Protein AF-A0A503E1K2-F1 (afdb_monomer)

Radius of gyration: 36.68 Å; Cα contacts (8 Å, |Δi|>4): 8; chains: 1; bounding box: 116×18×62 Å

Solvent-accessible surface area (backbone atoms only — not comparable to full-atom values): 6038 Å² total; per-residue (Å²): 140,74,93,73,50,69,67,56,59,54,52,52,52,51,49,51,43,65,75,61,32,70,70,52,53,54,52,54,50,50,57,50,47,56,57,52,48,52,53,54,48,52,55,48,42,70,71,61,77,58,86,81,74,79,73,76,61,70,84,78,70,74,82,74,83,78,75,92,72,86,77,96,82,82,81,95,74,92,77,80,85,79,84,80,89,88,82,136

Sequence (88 aa):
MGSLSAWHWLIVFAVIILLFGRGRISALLADIGKGIGGFRREVRELSSGQDAPRRVSAAMASPAPVHPGGNPAASNDGASADGPLSAP

Structure (mmCIF, N/CA/C/O backbone):
data_AF-A0A503E1K2-F1
#
_entry.id   AF-A0A503E1K2-F1
#
loop_
_atom_site.group_PDB
_atom_site.id
_atom_site.type_symbol
_atom_site.label_atom_id
_atom_site.label_alt_id
_atom_site.label_comp_id
_atom_site.label_asym_id
_atom_site.label_entity_id
_atom_site.label_seq_id
_atom_site.pdbx_PDB_ins_code
_atom_site.Cartn_x
_atom_site.Cartn_y
_atom_site.Cartn_z
_atom_site.occupancy
_atom_site.B_iso_or_equiv
_atom_site.auth_seq_id
_atom_site.auth_comp_id
_atom_site.auth_asym_id
_atom_site.auth_atom_id
_atom_site.pdbx_PDB_model_num
ATOM 1 N N . MET A 1 1 ? 30.075 -5.261 -1.112 1.00 54.75 1 MET A N 1
ATOM 2 C CA . MET A 1 1 ? 28.723 -5.836 -0.933 1.00 54.75 1 MET A CA 1
ATOM 3 C C . MET A 1 1 ? 27.708 -4.709 -0.720 1.00 54.75 1 MET A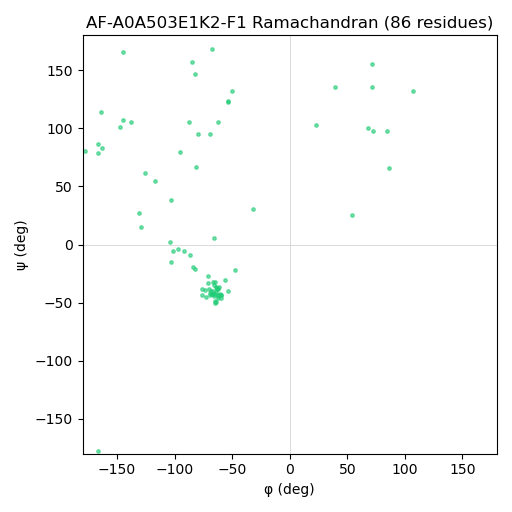 C 1
ATOM 5 O O . MET A 1 1 ? 27.151 -4.569 0.355 1.00 54.75 1 MET A O 1
ATOM 9 N N . GLY A 1 2 ? 27.539 -3.835 -1.719 1.00 56.59 2 GLY A N 1
ATOM 10 C CA . GLY A 1 2 ? 26.719 -2.612 -1.640 1.00 56.59 2 GLY A CA 1
ATOM 11 C C . GLY A 1 2 ? 25.370 -2.769 -2.338 1.00 56.59 2 GLY A C 1
ATOM 12 O O . GLY A 1 2 ? 24.915 -1.858 -3.022 1.00 56.59 2 GLY A O 1
ATOM 13 N N . SER A 1 3 ? 24.765 -3.951 -2.212 1.00 54.12 3 SER A N 1
ATOM 14 C CA . SER A 1 3 ? 23.544 -4.386 -2.905 1.00 54.12 3 SER A CA 1
ATOM 15 C C . SER A 1 3 ? 22.276 -3.611 -2.523 1.00 54.12 3 SER A C 1
ATOM 17 O O . SER A 1 3 ? 21.199 -3.951 -2.994 1.00 54.12 3 SER A O 1
ATOM 19 N N . LEU A 1 4 ? 22.377 -2.561 -1.705 1.00 61.56 4 LEU A N 1
ATOM 20 C CA . LEU A 1 4 ? 21.238 -1.805 -1.182 1.00 61.56 4 LEU A CA 1
ATOM 21 C C . LEU A 1 4 ? 21.418 -0.290 -1.361 1.00 61.56 4 LEU A C 1
ATOM 23 O O . LEU A 1 4 ? 20.890 0.495 -0.579 1.00 61.56 4 LEU A O 1
ATOM 27 N N . SER A 1 5 ? 22.185 0.138 -2.372 1.00 74.00 5 SER A N 1
ATOM 28 C CA . SER A 1 5 ? 22.225 1.545 -2.781 1.00 74.00 5 SER A CA 1
ATOM 29 C C . SER A 1 5 ? 20.789 1.991 -3.043 1.00 74.00 5 SER A C 1
ATOM 31 O O . SER A 1 5 ? 20.099 1.358 -3.840 1.00 74.00 5 SER A O 1
ATOM 33 N N . ALA A 1 6 ? 20.314 3.028 -2.354 1.00 81.25 6 ALA A N 1
ATOM 34 C CA . ALA A 1 6 ? 18.929 3.514 -2.414 1.00 81.25 6 ALA A CA 1
ATOM 35 C C . ALA A 1 6 ? 18.392 3.682 -3.854 1.00 81.25 6 ALA A C 1
ATOM 37 O O . ALA A 1 6 ? 17.190 3.599 -4.102 1.00 81.25 6 ALA A O 1
ATOM 38 N N . TRP A 1 7 ? 19.304 3.827 -4.816 1.00 90.75 7 TRP A N 1
ATOM 39 C CA . TRP A 1 7 ? 19.053 3.788 -6.249 1.00 90.75 7 TRP A CA 1
ATOM 40 C C . TRP A 1 7 ? 18.310 2.535 -6.749 1.00 90.75 7 TRP A C 1
ATOM 42 O O . TRP A 1 7 ? 17.426 2.640 -7.594 1.00 90.75 7 TRP A O 1
ATOM 52 N N . HIS A 1 8 ? 18.621 1.349 -6.219 1.00 88.06 8 HIS A N 1
ATOM 53 C CA . HIS A 1 8 ? 17.964 0.101 -6.618 1.00 88.06 8 HIS A CA 1
ATOM 54 C C . HIS A 1 8 ? 16.482 0.101 -6.235 1.00 88.06 8 HIS A C 1
ATOM 56 O O 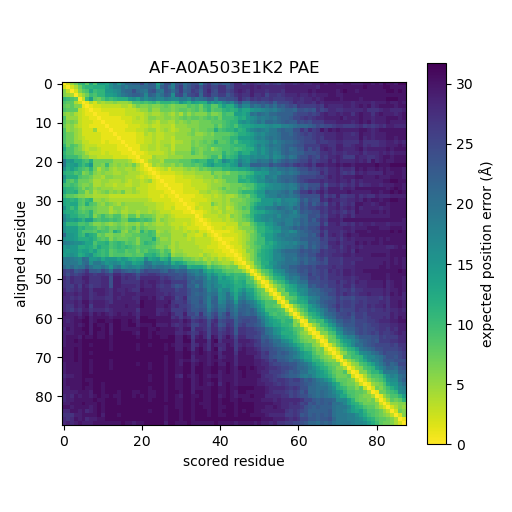. HIS A 1 8 ? 15.631 -0.229 -7.057 1.00 88.06 8 HIS A O 1
ATOM 62 N N . TRP A 1 9 ? 16.164 0.547 -5.017 1.00 90.62 9 TRP A N 1
ATOM 63 C CA . TRP A 1 9 ? 14.781 0.655 -4.555 1.00 90.62 9 TRP A CA 1
ATOM 64 C C . TRP A 1 9 ? 13.962 1.629 -5.408 1.00 90.62 9 TRP A C 1
ATOM 66 O O . TRP A 1 9 ? 12.812 1.326 -5.717 1.00 90.62 9 TRP A O 1
ATOM 76 N N . LEU A 1 10 ? 14.556 2.735 -5.873 1.00 90.69 10 LEU A N 1
ATOM 77 C CA . LEU A 1 10 ? 13.902 3.665 -6.803 1.00 90.69 10 LEU A CA 1
ATOM 78 C C . LEU A 1 10 ? 13.501 2.969 -8.119 1.00 90.69 10 LEU A C 1
ATOM 80 O O . LEU A 1 10 ? 12.371 3.114 -8.585 1.00 90.69 10 LEU A O 1
ATOM 84 N N . ILE A 1 11 ? 14.416 2.181 -8.693 1.00 92.50 11 ILE A N 1
ATOM 85 C CA . ILE A 1 11 ? 14.197 1.463 -9.957 1.00 92.50 11 ILE A CA 1
ATOM 86 C C . ILE A 1 11 ? 13.144 0.362 -9.783 1.00 92.50 11 ILE A C 1
ATOM 88 O O . ILE A 1 11 ? 12.252 0.229 -10.616 1.00 92.50 11 ILE A O 1
ATOM 92 N N . VAL A 1 12 ? 13.198 -0.398 -8.688 1.00 91.50 12 VAL A N 1
ATOM 93 C CA . VAL A 1 12 ? 12.216 -1.456 -8.399 1.00 91.50 12 VAL A CA 1
ATOM 94 C C . VAL A 1 12 ? 10.813 -0.869 -8.235 1.00 91.50 12 VAL A C 1
ATOM 96 O O . VAL A 1 12 ? 9.865 -1.380 -8.832 1.00 91.50 12 VAL A O 1
ATOM 99 N N . PHE A 1 13 ? 10.671 0.241 -7.504 1.00 91.81 13 PHE A N 1
ATOM 100 C CA . PHE A 1 13 ? 9.386 0.936 -7.381 1.00 91.81 13 PHE A CA 1
ATOM 101 C C . PHE A 1 13 ? 8.865 1.418 -8.736 1.00 91.81 13 PHE A C 1
ATOM 103 O O . PHE A 1 13 ? 7.685 1.231 -9.032 1.00 91.81 13 PHE A O 1
ATOM 110 N N . ALA A 1 14 ? 9.733 1.979 -9.580 1.00 92.12 14 ALA A N 1
ATOM 111 C CA . ALA A 1 14 ? 9.351 2.412 -10.920 1.00 92.12 14 ALA A CA 1
ATOM 112 C C . ALA A 1 14 ? 8.817 1.246 -11.772 1.00 92.12 14 ALA A C 1
ATOM 114 O O . ALA A 1 14 ? 7.776 1.383 -12.416 1.00 92.12 14 ALA A O 1
ATOM 115 N N . VAL A 1 15 ? 9.472 0.081 -11.727 1.00 93.62 15 VAL A N 1
ATOM 116 C CA . VAL A 1 15 ? 9.041 -1.117 -12.466 1.00 93.62 15 VAL A CA 1
ATOM 117 C C . VAL A 1 15 ? 7.707 -1.654 -11.944 1.00 93.62 15 VAL A C 1
ATOM 119 O O . VAL A 1 15 ? 6.830 -1.974 -12.743 1.00 93.62 15 VAL A O 1
ATOM 122 N N . ILE A 1 16 ? 7.506 -1.708 -10.624 1.00 91.69 16 ILE A N 1
ATOM 123 C CA . ILE A 1 16 ? 6.234 -2.147 -10.026 1.00 91.69 16 ILE A CA 1
ATOM 124 C C . ILE A 1 16 ? 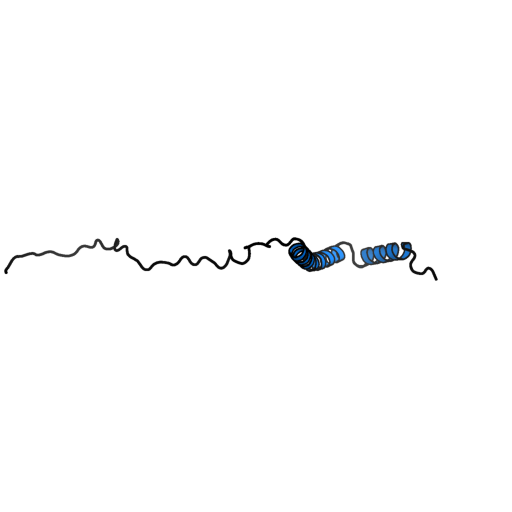5.096 -1.206 -10.444 1.00 91.69 16 ILE A C 1
ATOM 126 O O . ILE A 1 16 ? 4.029 -1.666 -10.847 1.00 91.69 16 ILE A O 1
ATOM 130 N N . ILE A 1 17 ? 5.325 0.109 -10.416 1.00 90.69 17 ILE A N 1
ATOM 131 C CA . ILE A 1 17 ? 4.327 1.100 -10.842 1.00 90.69 17 ILE A CA 1
ATOM 132 C C . ILE A 1 17 ? 3.997 0.968 -12.327 1.00 90.69 17 ILE A C 1
ATOM 134 O O . ILE A 1 17 ? 2.834 1.118 -12.705 1.00 90.69 17 ILE A O 1
ATOM 138 N N . LEU A 1 18 ? 4.987 0.650 -13.159 1.00 91.62 18 LEU A N 1
ATOM 139 C CA . LEU A 1 18 ? 4.791 0.466 -14.591 1.00 91.62 18 LEU A CA 1
ATOM 140 C C . LEU A 1 18 ? 4.062 -0.847 -14.920 1.00 91.62 18 LEU A C 1
ATOM 142 O O . LEU A 1 18 ? 3.189 -0.846 -15.783 1.00 91.62 18 LEU A O 1
ATOM 146 N N . LEU A 1 19 ? 4.368 -1.940 -14.213 1.00 91.75 19 LEU A N 1
ATOM 147 C CA . LEU A 1 19 ? 3.787 -3.265 -14.459 1.00 91.75 19 LEU A CA 1
ATOM 148 C C . LEU A 1 19 ? 2.354 -3.392 -13.927 1.00 91.75 19 LEU A C 1
ATOM 150 O O . LEU A 1 19 ? 1.481 -3.923 -14.607 1.00 91.75 19 LEU A O 1
ATOM 154 N N . PHE A 1 20 ? 2.100 -2.892 -12.716 1.00 88.00 20 PHE A N 1
ATOM 155 C CA . PHE A 1 20 ? 0.764 -2.910 -12.114 1.00 88.00 20 PHE A CA 1
ATOM 156 C C . PHE A 1 20 ? -0.100 -1.725 -12.569 1.00 88.00 20 PHE A C 1
ATOM 158 O O . PHE A 1 20 ? -1.329 -1.770 -12.467 1.00 88.00 20 PHE A O 1
ATOM 165 N N . GLY A 1 21 ? 0.531 -0.664 -13.080 1.00 83.88 21 GLY A N 1
ATOM 166 C CA . GLY A 1 21 ? -0.118 0.590 -13.434 1.00 83.88 21 GLY A CA 1
ATOM 167 C C . GLY A 1 21 ? -0.560 1.397 -12.206 1.00 83.88 21 GLY A C 1
ATOM 168 O O . GLY A 1 21 ? -0.859 0.869 -11.132 1.00 83.88 21 GLY A O 1
ATOM 169 N N . ARG A 1 22 ? -0.687 2.720 -12.374 1.00 80.88 22 ARG A N 1
ATOM 170 C CA . ARG A 1 22 ? -1.111 3.639 -11.295 1.00 80.88 22 ARG A CA 1
ATOM 171 C C . ARG A 1 22 ? -2.464 3.291 -10.657 1.00 80.88 22 ARG A C 1
ATOM 173 O O . ARG A 1 22 ? -2.659 3.535 -9.474 1.00 80.88 22 ARG A O 1
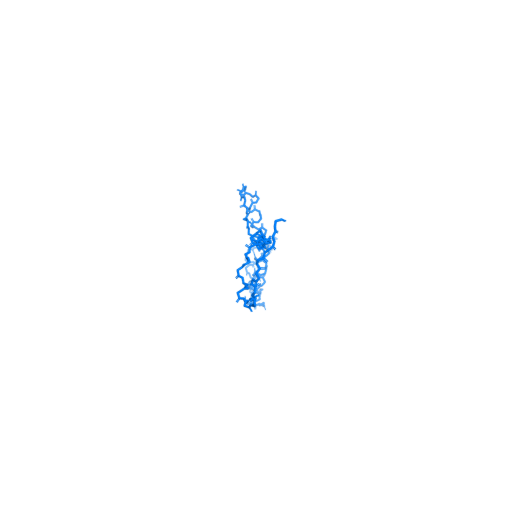ATOM 180 N N . GLY A 1 23 ? -3.388 2.699 -11.417 1.00 83.56 23 GLY A N 1
ATOM 181 C CA . GLY A 1 23 ? -4.747 2.416 -10.941 1.00 83.56 23 GLY A CA 1
ATOM 182 C C . GLY A 1 23 ? -4.823 1.309 -9.883 1.00 83.56 23 GLY A C 1
ATOM 183 O O . GLY A 1 23 ? -5.590 1.425 -8.930 1.00 83.56 23 GLY A O 1
ATOM 184 N N . ARG A 1 24 ? -4.013 0.249 -10.011 1.00 85.44 24 ARG A N 1
ATOM 185 C CA . ARG A 1 24 ? -4.039 -0.892 -9.079 1.00 85.44 24 ARG A CA 1
ATOM 186 C C . ARG A 1 24 ? -3.366 -0.568 -7.754 1.00 85.44 24 ARG A C 1
ATOM 188 O O . ARG A 1 24 ? -3.871 -0.946 -6.703 1.00 85.44 24 ARG A O 1
ATOM 195 N N . ILE A 1 25 ? -2.270 0.181 -7.804 1.00 88.88 25 ILE A N 1
ATOM 196 C CA . ILE A 1 25 ? -1.515 0.578 -6.614 1.00 88.88 25 ILE A CA 1
ATOM 197 C C . ILE A 1 25 ? -2.343 1.542 -5.764 1.00 88.88 25 ILE A C 1
ATOM 199 O O . ILE A 1 25 ? -2.431 1.340 -4.562 1.00 88.88 25 ILE A O 1
ATOM 203 N N . SER A 1 26 ? -3.031 2.523 -6.360 1.00 87.19 26 SER A N 1
ATOM 204 C CA . SER A 1 26 ? -3.913 3.420 -5.600 1.00 87.19 26 SER A CA 1
ATOM 205 C C . SER A 1 26 ? -5.084 2.697 -4.932 1.00 87.19 26 SER A C 1
ATOM 207 O O . SER A 1 26 ? -5.423 3.041 -3.805 1.00 87.19 26 SER A O 1
ATOM 209 N N . ALA A 1 27 ? -5.676 1.689 -5.582 1.00 89.56 27 ALA A N 1
ATOM 210 C CA . ALA A 1 27 ? -6.735 0.881 -4.974 1.00 89.56 27 ALA A CA 1
ATOM 211 C C . ALA A 1 27 ? -6.211 0.070 -3.773 1.00 89.56 27 ALA A C 1
ATOM 213 O O . ALA A 1 27 ? -6.764 0.162 -2.682 1.00 89.56 27 ALA A O 1
ATOM 214 N N . LEU A 1 28 ? -5.080 -0.625 -3.937 1.00 89.81 28 LEU A N 1
ATOM 215 C CA . LEU A 1 28 ? -4.448 -1.403 -2.864 1.00 89.81 28 LEU A CA 1
ATOM 216 C C . LEU A 1 28 ? -3.972 -0.517 -1.703 1.00 89.81 28 LEU A C 1
ATOM 218 O O . LEU A 1 28 ? -4.171 -0.857 -0.541 1.00 89.81 28 LEU A O 1
ATOM 222 N N . LEU A 1 29 ? -3.386 0.646 -1.993 1.00 87.31 29 LEU A N 1
ATOM 223 C CA . LEU A 1 29 ? -2.997 1.619 -0.970 1.00 87.31 29 LEU A CA 1
ATOM 224 C C . LEU A 1 29 ? -4.213 2.228 -0.266 1.00 87.31 29 LEU A C 1
ATOM 226 O O . LEU A 1 29 ? -4.114 2.539 0.917 1.00 87.31 29 LEU A O 1
ATOM 230 N N . ALA A 1 30 ? -5.350 2.395 -0.948 1.00 88.38 30 ALA A N 1
ATOM 231 C CA . ALA A 1 30 ? -6.584 2.854 -0.317 1.00 88.38 30 ALA A CA 1
ATOM 232 C C . ALA A 1 30 ? -7.151 1.803 0.652 1.00 88.38 30 ALA A C 1
ATOM 234 O O . ALA A 1 30 ? -7.582 2.167 1.748 1.00 88.38 30 ALA A O 1
ATOM 235 N N . ASP A 1 31 ? -7.103 0.518 0.296 1.00 91.31 31 ASP A N 1
ATOM 236 C CA . ASP A 1 31 ? -7.532 -0.577 1.176 1.00 91.31 31 ASP A CA 1
ATOM 237 C C . ASP A 1 31 ? -6.584 -0.753 2.375 1.00 91.31 31 ASP A C 1
ATOM 239 O O . ASP A 1 31 ? -7.033 -0.851 3.520 1.00 91.31 31 ASP A O 1
ATOM 243 N N . I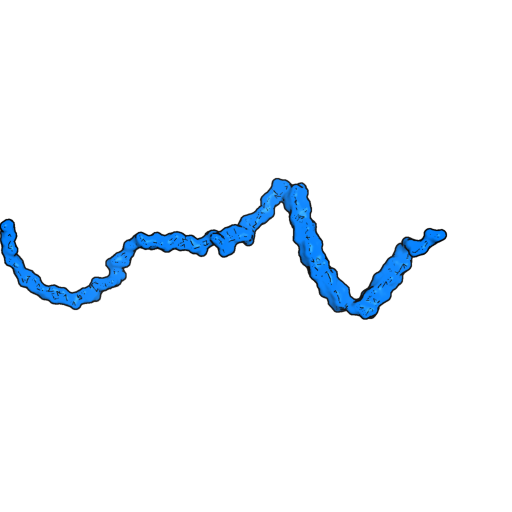LE A 1 32 ? -5.269 -0.662 2.153 1.00 91.19 32 ILE A N 1
ATOM 244 C CA . ILE A 1 32 ? -4.255 -0.684 3.222 1.00 91.19 32 ILE A CA 1
ATOM 245 C C . ILE A 1 32 ? -4.354 0.570 4.109 1.00 91.19 32 ILE A C 1
ATOM 247 O O . ILE A 1 32 ? -4.253 0.485 5.334 1.00 91.19 32 ILE A O 1
ATOM 251 N N . GLY A 1 33 ? -4.592 1.741 3.512 1.00 89.81 33 GLY A N 1
ATOM 252 C CA . GLY A 1 33 ? -4.716 3.021 4.209 1.00 89.81 33 GLY A CA 1
ATOM 253 C C . GLY A 1 33 ? -5.938 3.084 5.121 1.00 89.81 33 GLY A C 1
ATOM 254 O O . GLY A 1 33 ? -5.857 3.643 6.214 1.00 89.81 33 GLY A O 1
ATOM 255 N N . LYS A 1 34 ? -7.050 2.453 4.725 1.00 87.25 34 LYS A N 1
ATOM 256 C CA . LYS A 1 34 ? -8.219 2.271 5.597 1.00 87.25 34 LYS A CA 1
ATOM 257 C C . LYS A 1 34 ? -7.897 1.372 6.797 1.00 87.25 34 LYS A C 1
ATOM 259 O O . LYS A 1 34 ? -8.260 1.732 7.914 1.00 87.25 34 LYS A O 1
ATOM 264 N N . GLY A 1 35 ? -7.171 0.268 6.590 1.00 88.88 35 GLY A N 1
ATOM 265 C CA . GLY A 1 35 ? -6.763 -0.649 7.665 1.00 88.88 35 GLY A CA 1
ATOM 266 C C . GLY A 1 35 ? -5.800 -0.016 8.680 1.00 88.88 35 GLY A C 1
ATOM 267 O O . GLY A 1 35 ? -6.060 -0.021 9.881 1.00 88.88 35 GLY A O 1
ATOM 268 N N . ILE A 1 36 ? -4.719 0.611 8.204 1.00 87.81 36 ILE A N 1
ATOM 269 C CA . ILE A 1 36 ? -3.732 1.296 9.062 1.00 87.81 36 ILE A CA 1
ATOM 270 C C . ILE A 1 36 ? -4.294 2.585 9.686 1.00 87.81 36 ILE A C 1
ATOM 272 O O . ILE A 1 36 ? -3.875 2.981 10.775 1.00 87.81 36 ILE A O 1
ATOM 276 N N . GLY A 1 37 ? -5.262 3.240 9.039 1.00 87.25 37 GLY A N 1
ATOM 277 C CA . GLY A 1 37 ? -5.936 4.426 9.567 1.00 87.25 37 GLY A CA 1
ATOM 278 C C . GLY A 1 37 ? -6.695 4.167 10.872 1.00 87.25 37 GLY A C 1
ATOM 279 O O . GLY A 1 37 ? -6.644 5.014 11.763 1.00 87.25 37 GLY A O 1
ATOM 280 N N . GLY A 1 38 ? -7.340 3.002 11.009 1.00 86.44 38 GLY A N 1
ATOM 281 C CA . GLY A 1 38 ? -7.994 2.567 12.252 1.00 86.44 38 GLY A CA 1
ATOM 282 C C . GLY A 1 38 ? -6.989 2.369 13.385 1.00 86.44 38 GLY A C 1
ATOM 283 O O . GLY A 1 38 ? -7.117 2.991 14.436 1.00 86.44 38 GLY A O 1
ATOM 284 N N . PHE A 1 39 ? -5.905 1.640 13.109 1.00 85.88 39 PHE A N 1
ATOM 285 C CA . PHE A 1 39 ? -4.823 1.417 14.070 1.00 85.88 39 PHE A CA 1
ATOM 286 C C . PHE A 1 39 ? -4.167 2.725 14.532 1.00 85.88 39 PHE A C 1
ATOM 288 O O . PHE A 1 39 ? -3.954 2.946 15.719 1.00 85.88 39 PHE A O 1
ATOM 295 N N . ARG A 1 40 ? -3.895 3.661 13.614 1.00 83.06 40 ARG A N 1
ATOM 296 C CA . ARG A 1 40 ? -3.321 4.967 13.976 1.00 83.06 40 ARG A CA 1
ATOM 297 C C . ARG A 1 40 ? -4.272 5.800 14.834 1.00 83.06 40 ARG A C 1
ATOM 299 O O . ARG A 1 40 ? -3.815 6.602 15.645 1.00 83.06 40 ARG A O 1
ATOM 306 N N . ARG A 1 41 ? -5.579 5.648 14.629 1.00 83.31 41 ARG A N 1
ATOM 307 C CA . ARG A 1 41 ? -6.618 6.359 15.375 1.00 83.31 41 ARG A CA 1
ATOM 308 C C . ARG A 1 41 ? -6.729 5.812 16.794 1.00 83.31 41 ARG A C 1
ATOM 310 O O . ARG A 1 41 ? -6.659 6.612 17.715 1.00 83.31 41 ARG A O 1
ATOM 317 N N . GLU A 1 42 ? -6.735 4.491 16.949 1.00 80.25 42 GLU A N 1
ATOM 318 C CA . GLU A 1 42 ? -6.685 3.809 18.248 1.00 80.25 42 GLU A CA 1
ATOM 319 C C . GLU A 1 42 ? -5.384 4.108 19.009 1.00 80.25 42 GLU A C 1
ATOM 321 O O . GLU A 1 42 ? -5.422 4.482 20.175 1.00 80.25 42 GLU A O 1
ATOM 326 N N . VAL A 1 43 ? -4.217 4.048 18.355 1.00 84.81 43 VAL A N 1
ATOM 327 C CA . VAL A 1 43 ? -2.925 4.379 18.992 1.00 84.81 43 VAL A CA 1
ATOM 328 C C . VAL A 1 43 ? -2.877 5.843 19.435 1.00 84.81 43 VAL A C 1
ATOM 330 O O . VAL A 1 43 ? -2.347 6.160 20.502 1.00 84.81 43 VAL A O 1
ATOM 333 N N . ARG A 1 44 ? -3.442 6.754 18.635 1.00 82.56 44 ARG A N 1
ATOM 334 C CA . ARG A 1 44 ? -3.534 8.175 18.988 1.00 82.56 44 ARG A CA 1
ATOM 335 C C . ARG A 1 44 ? -4.537 8.418 20.113 1.00 82.56 44 ARG A C 1
ATOM 337 O O . ARG A 1 44 ? -4.302 9.309 20.918 1.00 82.56 44 ARG A O 1
ATOM 344 N N . GLU A 1 45 ? -5.607 7.644 20.185 1.00 74.38 45 GLU A N 1
ATOM 345 C CA . GLU A 1 45 ? -6.612 7.681 21.249 1.00 74.38 45 GLU A CA 1
ATOM 346 C C . GLU A 1 45 ? -6.047 7.166 22.581 1.00 74.38 45 GLU A C 1
ATOM 348 O O . GLU A 1 45 ? -6.164 7.844 23.599 1.00 74.38 45 GLU A O 1
ATOM 353 N N . LEU A 1 46 ? -5.295 6.061 22.542 1.00 68.88 46 LEU A N 1
ATOM 354 C CA . LEU A 1 46 ? -4.536 5.522 23.675 1.00 68.88 46 LEU A CA 1
ATOM 355 C C . LEU A 1 46 ? -3.432 6.482 24.149 1.00 68.88 46 LEU A C 1
ATOM 357 O O . LEU A 1 46 ? -3.199 6.607 25.347 1.00 68.88 46 LEU A O 1
ATOM 361 N N . SER A 1 47 ? -2.768 7.184 23.223 1.00 64.75 47 SER A N 1
ATOM 362 C CA . SER A 1 47 ? -1.712 8.158 23.554 1.00 64.75 47 SER A CA 1
ATOM 363 C C . SER A 1 47 ? -2.235 9.539 23.962 1.00 64.75 47 SER A C 1
ATOM 365 O O . SER A 1 47 ? -1.493 10.293 24.584 1.00 64.75 47 SER A O 1
ATOM 367 N N . SER A 1 48 ? -3.473 9.906 23.606 1.00 61.66 48 SER A N 1
ATOM 368 C CA . SER A 1 48 ? -4.035 11.233 23.922 1.00 61.66 48 SER A CA 1
ATOM 369 C C . SER A 1 48 ? -4.904 11.250 25.179 1.00 61.66 48 SER A C 1
ATOM 371 O O . SER A 1 48 ? -5.336 12.330 25.564 1.00 61.66 48 SER A O 1
ATOM 373 N N . GLY A 1 49 ? -5.158 10.107 25.830 1.00 56.66 49 GLY A N 1
ATOM 374 C CA . GLY A 1 49 ? -5.789 10.061 27.156 1.00 56.66 49 GLY A CA 1
ATOM 375 C C . GLY A 1 49 ? -7.128 10.799 27.275 1.00 56.66 49 GLY A C 1
ATOM 376 O O . GLY A 1 49 ? -7.477 11.239 28.365 1.00 56.66 49 GLY A O 1
ATOM 377 N N . GLN A 1 50 ? -7.865 10.966 26.176 1.00 55.72 50 GLN A N 1
ATOM 378 C CA . GLN A 1 50 ? -9.147 11.659 26.172 1.00 55.72 50 GLN A CA 1
ATOM 379 C C . GLN A 1 50 ? -10.074 10.993 25.155 1.00 55.72 50 GLN A C 1
ATOM 381 O O . GLN A 1 50 ? -9.867 11.105 23.948 1.00 55.72 50 GLN A O 1
ATOM 386 N N . ASP A 1 51 ? -11.056 10.278 25.699 1.00 60.44 51 ASP A N 1
ATOM 387 C CA . ASP A 1 51 ? -12.372 9.971 25.134 1.00 60.44 51 ASP A CA 1
ATOM 388 C C . ASP A 1 51 ? -12.498 10.046 23.602 1.00 60.44 51 ASP A C 1
ATOM 390 O O . ASP A 1 51 ? -12.711 11.126 23.039 1.00 60.44 51 ASP A O 1
ATOM 394 N N . ALA A 1 52 ? -12.511 8.905 22.906 1.00 54.41 52 ALA A N 1
ATOM 395 C CA . ALA A 1 52 ? -13.154 8.876 21.596 1.00 54.41 52 ALA A CA 1
ATOM 396 C C . ALA A 1 52 ? -14.661 8.630 21.716 1.00 54.41 52 ALA A C 1
ATOM 398 O O . ALA A 1 52 ? -15.193 8.190 22.737 1.00 54.41 52 ALA A O 1
ATOM 399 N N . PRO A 1 53 ? -15.399 9.050 20.685 1.00 52.50 53 PRO A N 1
ATOM 400 C CA . PRO A 1 53 ? -16.684 9.669 20.864 1.00 52.50 53 PRO A CA 1
ATOM 401 C C . PRO A 1 53 ? -17.778 8.625 21.056 1.00 52.50 53 PRO A C 1
ATOM 403 O O . PRO A 1 53 ? -17.811 7.591 20.395 1.00 52.50 53 PRO A O 1
ATOM 406 N N . ARG A 1 54 ? -18.755 9.025 21.869 1.00 56.75 54 ARG A N 1
ATOM 407 C CA . ARG A 1 54 ? -20.206 8.736 21.901 1.00 56.75 54 ARG A CA 1
ATOM 408 C C . ARG A 1 54 ? -20.933 8.493 20.548 1.00 56.75 54 ARG A C 1
ATOM 410 O O . ARG A 1 54 ? -22.112 8.802 20.417 1.00 56.75 54 ARG A O 1
ATOM 417 N N . ARG A 1 55 ? -20.292 7.956 19.510 1.00 59.44 55 ARG A N 1
ATOM 418 C CA . ARG A 1 55 ? -20.829 7.807 18.145 1.00 59.44 55 ARG A CA 1
ATOM 419 C C . ARG A 1 55 ? -21.253 6.384 17.780 1.00 59.44 55 ARG A C 1
ATOM 421 O O . ARG A 1 55 ? -21.747 6.203 16.678 1.00 59.44 55 ARG A O 1
ATOM 428 N N . VAL A 1 56 ? -21.151 5.412 18.689 1.00 53.78 56 VAL A N 1
ATOM 429 C CA . VAL A 1 56 ? -21.830 4.105 18.525 1.00 53.78 56 VAL A CA 1
ATOM 430 C C . VAL A 1 56 ? -23.089 4.000 19.405 1.00 53.78 56 VAL A C 1
ATOM 432 O O . VAL A 1 56 ? -23.977 3.212 19.115 1.00 53.78 56 VAL A O 1
ATOM 435 N N . SER A 1 57 ? -23.258 4.883 20.401 1.00 53.22 57 SER A N 1
ATOM 436 C CA . SER A 1 57 ? -24.447 4.892 21.279 1.00 53.22 57 SER A CA 1
ATOM 437 C C . SER A 1 57 ? -25.590 5.811 20.803 1.00 53.22 57 SER A C 1
ATOM 439 O O . SER A 1 57 ? -26.679 5.797 21.363 1.00 53.22 57 SER A O 1
ATOM 441 N N . ALA A 1 58 ? -25.392 6.597 19.736 1.00 57.22 58 ALA A N 1
ATOM 442 C CA . ALA A 1 58 ? -26.442 7.475 19.198 1.00 57.22 58 ALA A CA 1
ATOM 443 C C . ALA A 1 58 ? -27.382 6.788 18.184 1.00 57.22 58 ALA A C 1
ATOM 445 O O . ALA A 1 58 ? -28.390 7.376 17.812 1.00 57.22 58 ALA A O 1
ATOM 446 N N . ALA A 1 59 ? -27.079 5.560 17.744 1.00 56.91 59 ALA A N 1
ATOM 447 C CA . ALA A 1 59 ? -27.936 4.806 16.822 1.00 56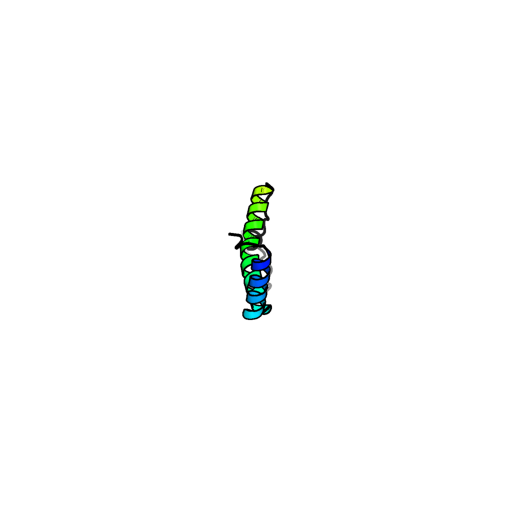.91 59 ALA A CA 1
ATOM 448 C C . ALA A 1 59 ? -28.783 3.717 17.512 1.00 56.91 59 ALA A C 1
ATOM 450 O O . ALA A 1 59 ? -29.630 3.116 16.862 1.00 56.91 59 ALA A O 1
ATOM 451 N N . MET A 1 60 ? -28.596 3.474 18.818 1.00 54.91 60 MET A N 1
ATOM 452 C CA . MET A 1 60 ? -29.336 2.435 19.556 1.00 54.91 60 MET A CA 1
ATOM 453 C C . MET A 1 60 ? -29.981 2.934 20.864 1.00 54.91 60 MET A C 1
ATOM 455 O O . MET A 1 60 ? -30.438 2.136 21.674 1.00 54.91 60 MET A O 1
ATOM 459 N N . ALA A 1 61 ? -30.083 4.255 21.053 1.00 57.06 61 ALA A N 1
ATOM 460 C CA . ALA A 1 61 ? -30.770 4.879 22.187 1.00 57.06 61 ALA A CA 1
ATOM 461 C C . ALA A 1 61 ? -31.844 5.884 21.723 1.00 57.06 61 ALA A C 1
ATOM 463 O O . ALA A 1 61 ? -31.763 7.080 21.997 1.00 57.06 61 ALA A O 1
ATOM 464 N N . SER A 1 62 ? -32.849 5.395 20.992 1.00 55.44 62 SER A N 1
ATOM 465 C CA . SER A 1 62 ? -34.214 5.948 21.026 1.00 55.44 62 SER A CA 1
ATOM 466 C C . SER A 1 62 ? -35.219 5.005 20.357 1.00 55.44 62 SER A C 1
ATOM 468 O O . SER A 1 62 ? -35.574 5.195 19.198 1.00 55.44 62 SER A O 1
ATOM 470 N N . PRO A 1 63 ? -35.782 4.035 21.087 1.00 54.03 63 PRO A N 1
ATOM 471 C CA . PRO A 1 63 ? -37.218 3.932 21.187 1.00 54.03 63 PRO A CA 1
ATOM 472 C C . PRO A 1 63 ? -37.618 4.823 22.366 1.00 54.03 63 PRO A C 1
ATOM 474 O O . PRO A 1 63 ? -37.354 4.499 23.524 1.00 54.03 63 PRO A O 1
ATOM 477 N N . ALA A 1 64 ? -38.189 5.991 22.083 1.00 57.81 64 ALA A N 1
ATOM 478 C CA . ALA A 1 64 ? -38.886 6.741 23.117 1.00 57.81 64 ALA A CA 1
ATOM 479 C C . ALA A 1 64 ? -39.873 5.779 23.814 1.00 57.81 64 ALA A C 1
ATOM 481 O O . ALA A 1 64 ? -40.578 5.047 23.109 1.00 57.81 64 ALA A O 1
ATOM 482 N N . PRO A 1 65 ? -39.916 5.719 25.156 1.00 58.62 65 PRO A N 1
ATOM 483 C CA . PRO A 1 65 ? -40.929 4.942 25.845 1.00 58.62 65 PRO A CA 1
ATOM 484 C C . PRO A 1 65 ? -42.277 5.564 25.480 1.00 58.62 65 PRO A C 1
ATOM 486 O O . PRO A 1 65 ? -42.610 6.661 25.917 1.00 58.62 65 PRO A O 1
ATOM 489 N N . VAL A 1 66 ? -43.039 4.899 24.615 1.00 57.41 66 VAL A N 1
ATOM 490 C CA . VAL A 1 66 ? -44.440 5.240 24.385 1.00 57.41 66 VAL A CA 1
ATOM 491 C C . VAL A 1 66 ? -45.194 4.865 25.657 1.00 57.41 66 VAL A C 1
ATOM 493 O O . VAL A 1 66 ? -45.524 3.707 25.896 1.00 57.41 66 VAL A O 1
ATOM 496 N N . HIS A 1 67 ? -45.375 5.859 26.525 1.00 60.72 67 HIS A N 1
ATOM 497 C CA . HIS A 1 67 ? -46.222 5.775 27.706 1.00 60.72 67 HIS A CA 1
ATOM 498 C C . HIS A 1 67 ? -47.632 5.312 27.283 1.00 60.72 67 HIS A C 1
ATOM 500 O O . HIS A 1 67 ? -48.256 5.980 26.455 1.00 60.72 67 HIS A O 1
ATOM 506 N N . PRO A 1 68 ? -48.176 4.213 27.839 1.00 58.16 68 PRO A N 1
ATOM 507 C CA . PRO A 1 68 ? -49.581 3.877 27.678 1.00 58.16 68 PRO A CA 1
ATOM 508 C C . PRO A 1 68 ? -50.351 4.745 28.674 1.00 58.16 68 PRO A C 1
ATOM 510 O O . PRO A 1 68 ? -50.415 4.440 29.862 1.00 58.16 68 PRO A O 1
ATOM 513 N N . GLY A 1 69 ? -50.853 5.891 28.225 1.00 50.47 69 GLY A N 1
ATOM 514 C CA . GLY A 1 69 ? -51.427 6.860 29.153 1.00 50.47 69 GLY A CA 1
ATOM 515 C C . GLY A 1 69 ? -52.230 7.959 28.484 1.00 50.47 69 GLY A C 1
ATOM 516 O O . GLY A 1 69 ? -51.750 9.076 28.365 1.00 50.47 69 GLY A O 1
ATOM 517 N N . GLY A 1 70 ? -53.465 7.617 28.112 1.00 51.47 70 GLY A N 1
ATOM 518 C CA . GLY A 1 70 ? -54.625 8.495 28.263 1.00 51.47 70 GLY A CA 1
ATOM 519 C C . GLY A 1 70 ? -54.735 9.702 27.336 1.00 51.47 70 GLY A C 1
ATOM 520 O O . GLY A 1 70 ? -54.291 10.792 27.673 1.00 51.47 70 GLY A O 1
ATOM 521 N N . ASN A 1 71 ? -55.514 9.549 26.265 1.00 54.91 71 ASN A N 1
ATOM 522 C CA . ASN A 1 71 ? -56.440 10.612 25.880 1.00 54.91 71 ASN A CA 1
ATOM 523 C C . ASN A 1 71 ? -57.706 10.006 25.241 1.00 54.91 71 ASN A C 1
ATOM 525 O O . ASN A 1 71 ? -57.656 9.609 24.075 1.00 54.91 71 ASN A O 1
ATOM 529 N N . PRO A 1 72 ? -58.840 9.896 25.962 1.00 56.88 72 PRO A N 1
ATOM 530 C CA . PRO A 1 72 ? -60.106 9.454 25.390 1.00 56.88 72 PRO A CA 1
ATOM 531 C C . PRO A 1 72 ? -60.777 10.638 24.682 1.00 56.88 72 PRO A C 1
ATOM 533 O O . PRO A 1 72 ? -61.802 11.149 25.118 1.00 56.88 72 PRO A O 1
ATOM 536 N N . ALA A 1 73 ? -60.165 11.113 23.600 1.00 50.28 73 ALA A N 1
ATOM 537 C CA . ALA A 1 73 ? -60.710 12.182 22.770 1.00 50.28 73 ALA A CA 1
ATOM 538 C C . ALA A 1 73 ? -60.995 11.660 21.357 1.00 50.28 73 ALA A C 1
ATOM 540 O O . ALA A 1 73 ? -60.471 12.179 20.378 1.00 50.28 73 ALA A O 1
ATOM 541 N N . ALA A 1 74 ? -61.783 10.588 21.264 1.00 57.22 74 ALA A N 1
ATOM 542 C CA . ALA A 1 74 ? -62.380 10.129 20.013 1.00 57.22 74 ALA A CA 1
ATOM 543 C C . ALA A 1 74 ? -63.543 9.167 20.302 1.00 57.22 74 ALA A C 1
ATOM 545 O O . ALA A 1 74 ? -63.350 7.957 20.294 1.00 57.22 74 ALA A O 1
ATOM 546 N N . SER A 1 75 ? -64.729 9.714 20.578 1.00 51.03 75 SER A N 1
ATOM 547 C CA . SER A 1 75 ? -66.020 9.071 20.272 1.00 51.03 75 SER A CA 1
ATOM 548 C C . SER A 1 75 ? -67.162 10.006 20.672 1.00 51.03 75 SER A C 1
ATOM 550 O O .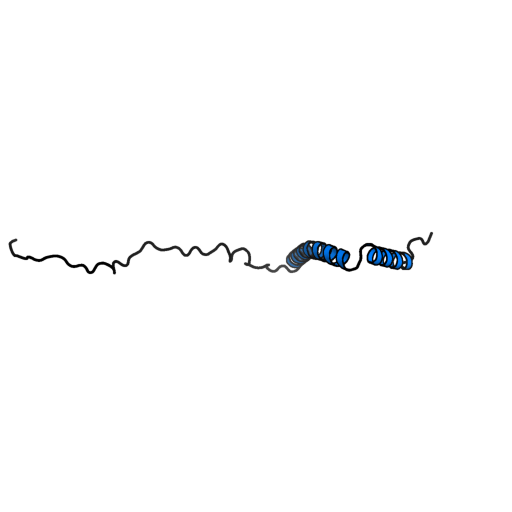 SER A 1 75 ? -67.743 9.896 21.750 1.00 51.03 75 SER A O 1
ATOM 552 N N . ASN A 1 76 ? -67.446 10.975 19.810 1.00 60.53 76 ASN A N 1
ATOM 553 C CA . ASN A 1 76 ? -68.704 11.702 19.780 1.00 60.53 76 ASN A CA 1
ATOM 554 C C . ASN A 1 76 ? -69.629 11.052 18.741 1.00 60.53 76 ASN A C 1
ATOM 556 O O . ASN A 1 76 ? -69.794 11.570 17.647 1.00 60.53 76 ASN A O 1
ATOM 560 N N . ASP A 1 77 ? -70.263 9.951 19.128 1.00 49.56 77 ASP A N 1
ATOM 561 C CA . ASP A 1 77 ? -71.435 9.371 18.468 1.00 49.56 77 ASP A CA 1
ATOM 562 C C . ASP A 1 77 ? -72.356 8.953 19.630 1.00 49.56 77 ASP A C 1
ATOM 564 O O . ASP A 1 77 ? -71.998 8.110 20.441 1.00 49.56 77 ASP A O 1
ATOM 568 N N . GLY A 1 78 ? -73.450 9.644 19.942 1.00 50.19 78 GLY A N 1
ATOM 569 C CA . GLY A 1 78 ? -74.590 9.799 19.055 1.00 50.19 78 GLY A CA 1
ATOM 570 C C . GLY A 1 78 ? -75.544 8.616 19.237 1.00 50.19 78 GLY A C 1
ATOM 571 O O . GLY A 1 78 ? -75.687 7.829 18.314 1.00 50.19 78 GLY A O 1
ATOM 572 N N . ALA A 1 79 ? -76.182 8.462 20.405 1.00 52.25 79 ALA A N 1
ATOM 573 C CA . ALA A 1 79 ? -77.314 7.544 20.557 1.00 52.25 79 ALA A CA 1
ATOM 574 C C . ALA A 1 79 ? -78.127 7.821 21.833 1.00 52.25 79 ALA A C 1
ATOM 576 O O . ALA A 1 79 ? -77.651 7.579 22.935 1.00 52.25 79 ALA A O 1
ATOM 577 N N . SER A 1 80 ? -79.372 8.256 21.615 1.00 51.56 80 SER A N 1
ATOM 578 C CA . SER A 1 80 ? -80.570 7.847 22.368 1.00 51.56 80 SER A CA 1
ATOM 579 C C . SER A 1 80 ? -80.651 8.299 23.835 1.00 51.56 80 SER A C 1
ATOM 581 O O . SER A 1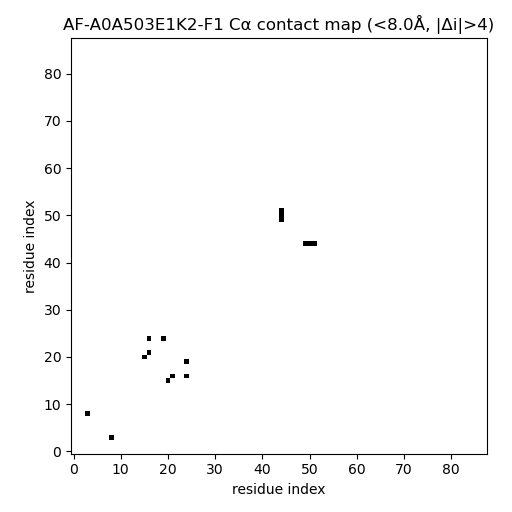 80 ? -79.942 7.811 24.700 1.00 51.56 80 SER A O 1
ATOM 583 N N . ALA A 1 81 ? -81.408 9.355 24.130 1.00 57.75 81 ALA A N 1
ATOM 584 C CA . ALA A 1 81 ? -82.858 9.313 24.371 1.00 57.75 81 ALA A CA 1
ATOM 585 C C . ALA A 1 81 ? -83.237 8.647 25.709 1.00 57.75 81 ALA A C 1
ATOM 587 O O . ALA A 1 81 ? -82.739 7.581 26.050 1.00 57.75 81 ALA A O 1
ATOM 588 N N . ASP A 1 82 ? -84.168 9.319 26.391 1.00 53.22 82 ASP A N 1
ATOM 589 C CA . ASP A 1 82 ? -84.962 8.890 27.548 1.00 53.22 82 ASP A CA 1
ATOM 590 C C . ASP A 1 82 ? -84.348 9.025 28.957 1.00 53.22 82 ASP A C 1
ATOM 592 O O . ASP A 1 82 ? -83.674 8.146 29.487 1.00 53.22 82 ASP A O 1
ATOM 596 N N . GLY A 1 83 ? -84.718 10.124 29.633 1.00 61.06 83 GLY A N 1
ATOM 597 C CA . GLY A 1 83 ? -85.113 10.030 31.049 1.00 61.06 83 GLY A CA 1
ATOM 598 C C . GLY A 1 83 ? -86.435 9.243 31.174 1.00 61.06 83 GLY A C 1
ATOM 599 O O . GLY A 1 83 ? -87.095 9.068 30.154 1.00 61.06 83 GLY A O 1
ATOM 600 N N . PRO A 1 84 ? -86.889 8.808 32.371 1.00 61.44 84 PRO A N 1
ATOM 601 C CA . PRO A 1 84 ? -87.041 9.696 33.525 1.00 61.44 84 PRO A CA 1
ATOM 602 C C . PRO A 1 84 ? -86.737 9.063 34.911 1.00 61.44 84 PR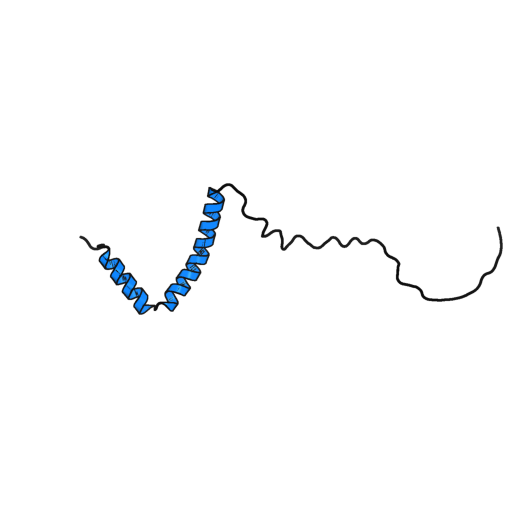O A C 1
ATOM 604 O O . PRO A 1 84 ? -86.667 7.854 35.076 1.00 61.44 84 PRO A O 1
ATOM 607 N N . LEU A 1 85 ? -86.581 9.948 35.903 1.00 62.50 85 LEU A N 1
ATOM 608 C CA . LEU A 1 85 ? -87.235 9.968 37.228 1.00 62.50 85 LEU A CA 1
ATOM 609 C C . LEU A 1 85 ? -87.477 8.655 38.023 1.00 62.50 85 LEU A C 1
ATOM 611 O O . LEU A 1 85 ? -88.154 7.752 37.539 1.00 62.50 85 LEU A O 1
ATOM 615 N N . SER A 1 86 ? -87.174 8.732 39.336 1.00 52.47 86 SER A N 1
ATOM 616 C CA . SER A 1 86 ? -87.644 7.915 40.499 1.00 52.47 86 SER A CA 1
ATOM 617 C C . SER A 1 86 ? -86.584 6.945 41.048 1.00 52.47 86 SER A C 1
ATOM 619 O O . SER A 1 86 ? -86.014 6.193 40.275 1.00 52.47 86 SER A O 1
ATOM 621 N N . ALA A 1 87 ? -86.275 6.819 42.344 1.00 56.94 87 ALA A N 1
ATOM 622 C CA . ALA A 1 87 ? -86.637 7.472 43.615 1.00 56.94 87 ALA A CA 1
ATOM 623 C C . ALA A 1 87 ? -85.588 6.988 44.686 1.00 56.94 87 ALA A C 1
ATOM 625 O O . ALA A 1 87 ? -84.653 6.296 44.279 1.00 56.94 87 ALA A O 1
ATOM 626 N N . PRO A 1 88 ? -85.673 7.367 45.983 1.00 65.00 88 PRO A N 1
ATOM 627 C CA . PRO A 1 88 ? -84.559 7.329 46.948 1.00 65.00 88 PRO A CA 1
ATOM 628 C C . PRO A 1 88 ? -84.163 5.944 47.477 1.00 65.00 88 PRO A C 1
ATOM 630 O O . PRO A 1 88 ? -85.037 5.049 47.541 1.00 65.00 88 PRO A O 1
#

Mean predicted aligned error: 19.34 Å

Foldseek 3Di:
DPVPDVVVVVVVVVVCCVVCPPVNVVVVCVVVCVVVVVVVVVVVCVVVVDDDDPVVVVVPPDPPPPDPDDDPPDDPDDDDDDDDDDDD

pLDDT: mean 70.91, std 15.94, range [49.56, 93.62]

Secondary structure (DSSP, 8-state):
--TT-HHHHHHHHHHHHHHHHHHHHHHHHHHHHHHHHHHHHHHHHHHHTS---S-SSSSSS---------------------------